Protein AF-A0A151LI01-F1 (afdb_monomer_lite)

Foldseek 3Di:
DVVPPDPDLPVVLLVLVLVLLVCCVPPNCPPVVSVVSVVSSVVRDDPVVVVVQVVCVVVVNHPSNVDDPDPCVVVPD

pLDDT: mean 87.04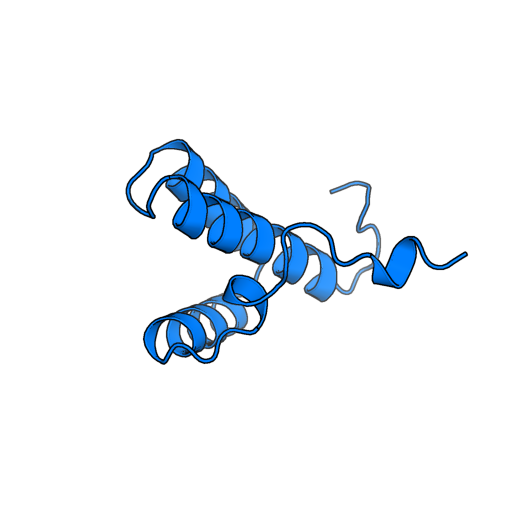, std 14.45, range [41.0, 97.25]

Structure (mmCIF, N/CA/C/O backbone):
data_AF-A0A151LI01-F1
#
_entry.id   AF-A0A151LI01-F1
#
loop_
_atom_site.group_PDB
_atom_site.id
_atom_site.type_symbol
_atom_site.label_atom_id
_atom_site.label_alt_id
_atom_site.label_comp_id
_atom_site.label_asym_id
_atom_site.label_entity_id
_atom_site.label_seq_id
_atom_site.pdbx_PDB_ins_code
_atom_site.Cartn_x
_atom_site.Cartn_y
_atom_site.Cartn_z
_atom_site.occupancy
_atom_site.B_iso_or_equiv
_atom_site.auth_seq_id
_atom_site.auth_comp_id
_a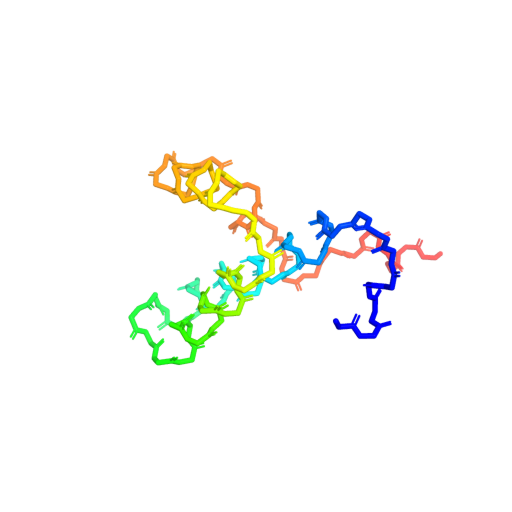tom_site.auth_asym_id
_atom_site.auth_atom_id
_atom_site.pdbx_PDB_model_num
ATOM 1 N N . ASP A 1 1 ? 2.562 -2.752 -14.040 1.00 80.50 1 ASP A N 1
ATOM 2 C CA . ASP A 1 1 ? 1.192 -2.196 -14.128 1.00 80.50 1 ASP A CA 1
ATOM 3 C C . ASP A 1 1 ? 1.215 -1.144 -15.228 1.00 80.50 1 ASP A C 1
ATOM 5 O O . ASP A 1 1 ? 2.117 -0.315 -15.173 1.00 80.50 1 ASP A O 1
ATOM 9 N N . PRO A 1 2 ? 0.320 -1.183 -16.231 1.00 88.12 2 PRO A N 1
ATOM 10 C CA . PRO A 1 2 ? 0.384 -0.285 -17.391 1.00 88.12 2 PRO A CA 1
ATOM 11 C C . PRO A 1 2 ? 0.350 1.210 -17.048 1.00 88.12 2 PRO A C 1
ATOM 13 O O . PRO A 1 2 ? 0.718 2.035 -17.874 1.00 88.12 2 PRO A O 1
ATOM 16 N N . ARG A 1 3 ? -0.066 1.572 -15.830 1.00 88.69 3 ARG A N 1
ATOM 17 C CA . ARG A 1 3 ? -0.065 2.956 -15.338 1.00 88.69 3 ARG A CA 1
ATOM 18 C C . ARG A 1 3 ? 1.320 3.439 -14.890 1.00 88.69 3 ARG A C 1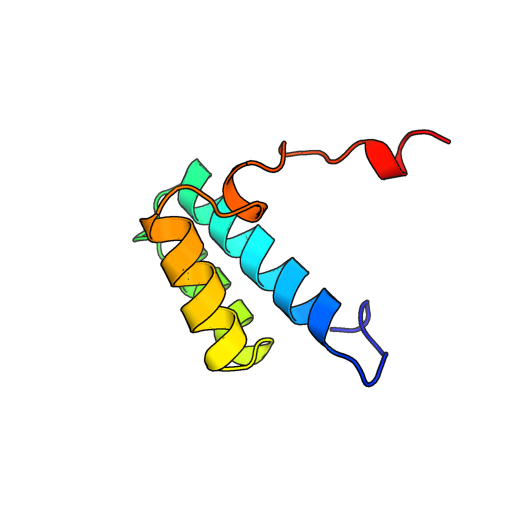
ATOM 20 O O . ARG A 1 3 ? 1.508 4.632 -14.693 1.00 88.69 3 ARG A O 1
ATOM 27 N N . PHE A 1 4 ? 2.282 2.529 -14.732 1.00 91.81 4 PHE A N 1
ATOM 28 C CA . PHE A 1 4 ? 3.631 2.799 -14.231 1.00 91.81 4 PHE A CA 1
ATOM 29 C C . PHE A 1 4 ? 4.683 2.175 -15.161 1.00 91.81 4 PHE A C 1
ATOM 31 O O . PHE A 1 4 ? 5.324 1.181 -14.824 1.00 91.81 4 PHE A O 1
ATOM 38 N N . LEU A 1 5 ? 4.837 2.751 -16.357 1.00 92.25 5 LEU A N 1
ATOM 39 C CA . LEU A 1 5 ? 5.784 2.284 -17.387 1.00 92.25 5 LEU A CA 1
ATOM 40 C C . LEU A 1 5 ? 7.218 2.806 -17.197 1.00 92.25 5 LEU A C 1
ATOM 42 O O . LEU A 1 5 ? 8.111 2.452 -17.959 1.00 92.25 5 LEU A O 1
ATOM 46 N N . GLN A 1 6 ? 7.435 3.671 -16.206 1.00 90.44 6 GLN A N 1
ATOM 47 C CA . GLN A 1 6 ? 8.739 4.270 -15.931 1.00 90.44 6 GLN A CA 1
ATOM 48 C C . GLN A 1 6 ? 9.684 3.251 -15.288 1.00 90.44 6 GLN A C 1
ATOM 50 O O . GLN A 1 6 ? 9.243 2.397 -14.526 1.00 90.44 6 GLN A O 1
ATOM 55 N N . ILE A 1 7 ? 10.993 3.370 -15.531 1.00 90.06 7 ILE A N 1
ATOM 56 C CA . ILE A 1 7 ? 11.998 2.503 -14.883 1.00 90.06 7 ILE A CA 1
ATOM 57 C C . ILE A 1 7 ? 11.931 2.656 -13.358 1.00 90.06 7 ILE A C 1
ATOM 59 O O . ILE A 1 7 ? 12.003 1.675 -12.624 1.00 90.06 7 ILE A O 1
ATOM 63 N N . ASN A 1 8 ? 11.734 3.886 -12.877 1.00 89.12 8 ASN A N 1
ATOM 64 C CA . ASN A 1 8 ? 11.512 4.137 -11.462 1.00 89.12 8 ASN A CA 1
ATOM 65 C C . ASN A 1 8 ? 10.118 3.639 -11.037 1.00 89.12 8 ASN A C 1
ATOM 67 O O . ASN A 1 8 ? 9.094 4.228 -11.392 1.00 89.12 8 ASN A O 1
ATOM 71 N N . GLN A 1 9 ? 10.096 2.569 -10.242 1.00 90.50 9 GLN A N 1
ATOM 72 C CA . GLN A 1 9 ? 8.881 1.913 -9.755 1.00 90.50 9 GLN A CA 1
ATOM 73 C C . GLN A 1 9 ? 8.390 2.439 -8.393 1.00 90.50 9 GLN A C 1
ATOM 75 O O . GLN A 1 9 ? 7.407 1.919 -7.870 1.00 90.50 9 GLN A O 1
ATOM 80 N N . TYR A 1 10 ? 8.990 3.501 -7.839 1.00 92.25 10 TYR A N 1
ATOM 81 C CA . TYR A 1 10 ? 8.599 4.068 -6.539 1.00 92.25 10 TYR A CA 1
ATOM 82 C C . TYR A 1 10 ? 7.094 4.373 -6.451 1.00 92.25 10 TYR A C 1
ATOM 84 O O . TYR A 1 10 ? 6.414 3.949 -5.519 1.00 92.25 10 TYR A O 1
ATOM 92 N N . ASN A 1 11 ? 6.537 5.021 -7.479 1.00 91.00 11 ASN A N 1
ATOM 93 C CA . ASN A 1 11 ? 5.110 5.358 -7.519 1.00 91.00 11 ASN A CA 1
ATOM 94 C C . ASN A 1 11 ? 4.206 4.117 -7.624 1.00 91.00 11 ASN A C 1
ATOM 96 O O . ASN A 1 11 ? 3.082 4.132 -7.124 1.00 91.00 11 ASN A O 1
ATOM 100 N N . HIS A 1 12 ? 4.684 3.042 -8.261 1.00 93.50 12 HIS A N 1
ATOM 101 C CA . HIS A 1 12 ? 3.944 1.784 -8.348 1.00 93.50 12 HIS A CA 1
ATOM 102 C C . HIS A 1 12 ? 3.898 1.088 -6.986 1.00 93.50 12 HIS A C 1
ATOM 104 O O . HIS A 1 12 ? 2.823 0.659 -6.564 1.00 93.50 12 HIS A O 1
ATOM 110 N N . CYS A 1 13 ? 5.037 1.034 -6.290 1.00 94.44 13 CYS A N 1
ATOM 111 C CA . CYS A 1 13 ? 5.137 0.543 -4.921 1.00 94.44 13 CYS A CA 1
ATOM 112 C C . CYS A 1 13 ? 4.209 1.331 -3.982 1.00 94.44 13 CYS A C 1
ATOM 114 O O . CYS A 1 13 ? 3.319 0.746 -3.360 1.00 94.44 13 CYS A O 1
ATOM 116 N N . ALA A 1 14 ? 4.326 2.664 -3.981 1.00 92.94 14 ALA A N 1
ATOM 117 C CA . ALA A 1 14 ? 3.512 3.560 -3.162 1.00 92.94 14 ALA A CA 1
ATOM 118 C C . ALA A 1 14 ? 2.020 3.322 -3.394 1.00 92.94 14 ALA A C 1
ATOM 120 O O . ALA A 1 14 ? 1.274 3.054 -2.457 1.00 92.94 14 ALA A O 1
ATOM 121 N N . TYR A 1 15 ? 1.595 3.297 -4.657 1.00 92.31 15 TYR A N 1
ATOM 122 C CA . TYR A 1 15 ? 0.208 3.028 -5.011 1.00 92.31 15 TYR A CA 1
ATOM 123 C C . TYR A 1 15 ? -0.302 1.680 -4.476 1.00 92.31 15 TYR A C 1
ATOM 125 O O . TYR A 1 15 ? -1.421 1.601 -3.966 1.00 92.31 15 TYR A O 1
ATOM 133 N N . ARG A 1 16 ? 0.488 0.604 -4.595 1.00 95.12 16 ARG A N 1
ATOM 134 C CA . ARG A 1 16 ? 0.087 -0.723 -4.100 1.00 95.12 16 ARG A CA 1
ATOM 135 C C . ARG A 1 16 ? -0.051 -0.745 -2.590 1.00 95.12 16 ARG A C 1
ATOM 137 O O . ARG A 1 16 ? -1.034 -1.290 -2.093 1.00 95.12 16 ARG A O 1
ATOM 144 N N . TYR A 1 17 ? 0.886 -0.126 -1.888 1.00 95.44 17 TYR A N 1
ATOM 145 C CA . TYR A 1 17 ? 0.859 -0.085 -0.438 1.00 95.44 17 TYR A CA 1
ATOM 146 C C . TYR A 1 17 ? -0.293 0.777 0.095 1.00 95.44 17 TYR A C 1
ATOM 148 O O . TYR A 1 17 ? -1.000 0.346 0.999 1.00 95.44 17 TYR A O 1
ATOM 156 N N . THR A 1 18 ? -0.616 1.911 -0.544 1.00 93.69 18 THR A N 1
ATOM 157 C CA . THR A 1 18 ? -1.820 2.693 -0.194 1.00 93.69 18 THR A CA 1
ATOM 158 C C . THR A 1 18 ? -3.102 1.867 -0.314 1.00 93.69 18 THR A C 1
ATOM 160 O O . THR A 1 18 ? -3.997 1.986 0.521 1.00 93.69 18 THR A O 1
ATOM 163 N N . LEU A 1 19 ? -3.219 1.016 -1.343 1.00 92.81 19 LEU A N 1
ATOM 164 C CA . LEU A 1 19 ? -4.382 0.132 -1.487 1.00 92.81 19 LEU A CA 1
ATOM 165 C C . LEU A 1 19 ? -4.475 -0.890 -0.352 1.00 92.81 19 LEU A C 1
ATOM 167 O O . LEU A 1 19 ? -5.584 -1.229 0.063 1.00 92.81 19 LEU A O 1
ATOM 171 N N . PHE A 1 20 ? -3.334 -1.384 0.131 1.00 95.25 20 PHE A N 1
ATOM 172 C CA . PHE A 1 20 ? -3.284 -2.240 1.306 1.00 95.25 20 PHE A CA 1
ATOM 173 C C . PHE A 1 20 ? -3.708 -1.479 2.567 1.00 95.25 20 PHE A C 1
ATOM 175 O O . PHE A 1 20 ? -4.669 -1.912 3.193 1.00 95.25 20 PHE A O 1
ATOM 182 N N . CYS A 1 21 ? -3.097 -0.329 2.874 1.00 93.50 21 CYS A N 1
ATOM 183 C CA . CYS A 1 21 ? -3.458 0.526 4.015 1.00 93.50 21 CYS A CA 1
ATOM 184 C C . CYS A 1 21 ? -4.958 0.832 4.053 1.00 93.50 21 CYS A C 1
ATOM 186 O O . CYS A 1 21 ? -5.632 0.649 5.066 1.00 93.50 21 CYS A O 1
ATOM 188 N N . ARG A 1 22 ? -5.524 1.217 2.905 1.00 91.25 22 ARG A N 1
ATOM 189 C CA . ARG A 1 22 ? -6.960 1.468 2.780 1.00 91.25 22 ARG A CA 1
ATOM 190 C C . ARG A 1 22 ? -7.795 0.217 3.053 1.00 91.25 22 ARG A C 1
ATOM 192 O O . ARG A 1 22 ? -8.777 0.291 3.783 1.00 91.25 22 ARG A O 1
ATOM 199 N N . CYS A 1 23 ? -7.415 -0.924 2.477 1.00 93.62 23 CYS A N 1
ATOM 200 C CA . CYS A 1 23 ? -8.108 -2.190 2.715 1.00 93.62 23 CYS A CA 1
ATOM 201 C C . CYS A 1 23 ? -8.059 -2.576 4.198 1.00 93.62 23 CYS A C 1
ATOM 203 O O . CYS A 1 23 ? -9.088 -2.911 4.774 1.00 93.62 23 CYS A O 1
ATOM 205 N N . ALA A 1 24 ? -6.878 -2.486 4.809 1.00 93.44 24 ALA A N 1
ATOM 206 C CA . ALA A 1 24 ? -6.647 -2.765 6.217 1.00 93.44 24 ALA A CA 1
ATOM 207 C C . ALA A 1 24 ? -7.510 -1.881 7.125 1.00 93.44 24 ALA A C 1
ATOM 209 O O . ALA A 1 24 ? -8.114 -2.383 8.068 1.00 93.44 24 ALA A O 1
ATOM 210 N N . ARG A 1 25 ? -7.640 -0.589 6.798 1.00 89.50 25 ARG A N 1
ATOM 211 C CA . ARG A 1 25 ? -8.509 0.351 7.517 1.00 89.50 25 ARG A CA 1
ATOM 212 C C . ARG A 1 25 ? -9.996 0.004 7.397 1.00 89.50 25 ARG A C 1
ATOM 214 O O . ARG A 1 25 ? -10.723 0.131 8.373 1.00 89.50 25 ARG A O 1
ATOM 221 N N . GLU A 1 26 ? -10.455 -0.394 6.209 1.00 90.38 26 GLU A N 1
ATOM 222 C CA . GLU A 1 26 ? -11.876 -0.671 5.941 1.00 90.38 26 GLU A CA 1
ATOM 223 C C . GLU A 1 26 ? -12.328 -2.062 6.428 1.00 90.38 26 GLU A C 1
ATOM 225 O O . GLU A 1 26 ? -13.452 -2.211 6.900 1.00 90.38 26 GLU A O 1
ATOM 230 N N . LEU A 1 27 ? -11.482 -3.088 6.279 1.00 93.06 27 LEU A N 1
ATOM 231 C CA . LEU A 1 27 ? -11.852 -4.503 6.448 1.00 93.06 27 LEU A CA 1
ATOM 232 C C . LEU A 1 27 ? -11.020 -5.248 7.504 1.00 93.06 27 LEU A C 1
ATOM 234 O O . LEU A 1 27 ? -11.351 -6.386 7.835 1.00 93.06 27 LEU A O 1
ATOM 238 N N . GLY A 1 28 ? -9.944 -4.643 8.006 1.00 91.56 28 GLY A N 1
ATOM 239 C CA . GLY A 1 28 ? -8.949 -5.297 8.854 1.00 91.56 28 GLY A CA 1
ATOM 240 C C . GLY A 1 28 ? -7.832 -5.978 8.055 1.00 91.56 28 GLY A C 1
ATOM 241 O O . GLY A 1 28 ? -8.040 -6.502 6.958 1.00 91.56 28 GLY A O 1
ATOM 242 N N . GLU A 1 29 ? -6.623 -5.993 8.618 1.00 92.25 29 GLU A N 1
ATOM 243 C CA . GLU A 1 29 ? -5.422 -6.559 7.978 1.00 92.25 29 GLU A CA 1
ATOM 244 C C . GLU A 1 29 ? -5.532 -8.062 7.711 1.00 92.25 29 GLU A C 1
ATOM 246 O O . GLU A 1 29 ? -5.040 -8.560 6.696 1.00 92.25 29 GLU A O 1
ATOM 251 N N . ASP A 1 30 ? -6.244 -8.779 8.579 1.00 94.12 30 ASP A N 1
ATOM 252 C CA . ASP A 1 30 ? -6.414 -10.222 8.466 1.00 94.12 30 ASP A CA 1
ATOM 253 C C . ASP A 1 30 ? -7.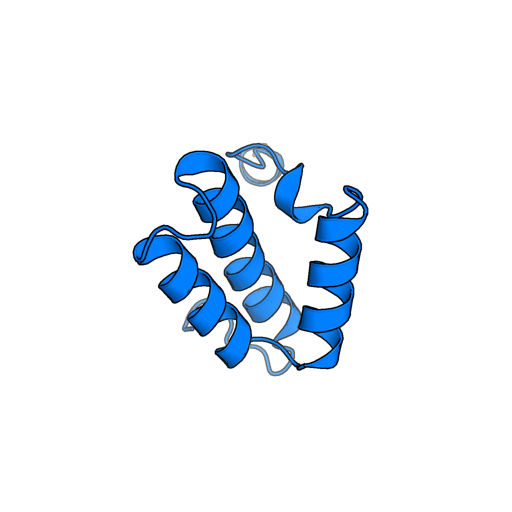364 -10.668 7.357 1.00 94.12 30 ASP A C 1
ATOM 255 O O . ASP A 1 30 ? -7.351 -11.847 6.976 1.00 94.12 30 ASP A O 1
ATOM 259 N N . HIS A 1 31 ? -8.158 -9.742 6.814 1.00 96.62 31 HIS A N 1
ATOM 260 C CA . HIS A 1 31 ? -9.117 -10.040 5.767 1.00 96.62 31 HIS A CA 1
ATOM 261 C C . HIS A 1 31 ? -8.386 -10.559 4.507 1.00 96.62 31 HIS A C 1
ATOM 263 O O . HIS A 1 31 ? -7.449 -9.908 4.030 1.00 96.62 31 HIS A O 1
ATOM 269 N N . PRO A 1 32 ? -8.817 -11.678 3.882 1.00 97.00 32 PRO A N 1
ATOM 270 C CA . PRO A 1 32 ? -8.111 -12.289 2.745 1.00 97.00 32 PRO A CA 1
ATOM 271 C C . PRO A 1 32 ? -7.826 -11.321 1.586 1.00 97.00 32 PRO A C 1
ATOM 273 O O . PRO A 1 32 ? -6.760 -11.350 0.973 1.00 97.00 32 PRO A O 1
ATOM 276 N N . ARG A 1 33 ? -8.761 -10.400 1.318 1.00 94.00 33 ARG A N 1
ATOM 277 C CA . ARG A 1 33 ? -8.584 -9.334 0.318 1.00 94.00 33 ARG A CA 1
ATOM 278 C C . ARG A 1 33 ? -7.406 -8.409 0.640 1.00 94.00 33 ARG A C 1
ATOM 280 O O . ARG A 1 33 ? -6.720 -7.989 -0.288 1.00 94.00 33 ARG A O 1
ATOM 287 N N . CYS A 1 34 ? -7.186 -8.079 1.909 1.00 95.25 34 CYS A N 1
ATOM 288 C CA . CYS A 1 34 ? -6.132 -7.158 2.329 1.00 95.25 34 CYS A CA 1
ATOM 289 C C . CYS A 1 34 ? -4.776 -7.856 2.362 1.00 95.25 34 CYS A C 1
ATOM 291 O O . CYS A 1 34 ? -3.818 -7.297 1.835 1.00 95.25 34 CYS A O 1
ATOM 293 N N . LYS A 1 35 ? -4.732 -9.126 2.786 1.00 97.25 35 LYS A N 1
ATOM 294 C CA . LYS A 1 35 ? -3.563 -10.004 2.595 1.00 97.25 35 LYS A CA 1
ATOM 295 C C . LYS A 1 35 ? -3.142 -10.077 1.126 1.00 97.25 35 LYS A C 1
ATOM 297 O O . LYS A 1 35 ? -1.962 -9.960 0.810 1.00 97.25 35 LYS A O 1
ATOM 302 N N . PHE A 1 36 ? -4.105 -10.168 0.206 1.00 97.00 36 PHE A N 1
ATOM 303 C CA . PHE A 1 36 ? -3.809 -10.122 -1.225 1.00 97.00 36 PHE A CA 1
ATOM 304 C C . PHE A 1 36 ? -3.307 -8.747 -1.703 1.00 97.00 36 PHE A C 1
ATOM 306 O O . PHE A 1 36 ? -2.429 -8.693 -2.562 1.00 97.00 36 PHE A O 1
ATOM 313 N N . GLN A 1 37 ? -3.813 -7.626 -1.171 1.00 96.31 37 GLN A N 1
ATOM 314 C CA . GLN A 1 37 ? -3.243 -6.309 -1.503 1.00 96.31 37 GLN A CA 1
ATOM 315 C C . GLN A 1 37 ? -1.812 -6.161 -0.978 1.00 96.31 37 GLN A C 1
ATOM 317 O O . GLN A 1 37 ? -0.967 -5.661 -1.717 1.00 96.31 37 GLN A O 1
ATOM 322 N N . TYR A 1 38 ? -1.530 -6.652 0.231 1.00 96.81 38 TYR A N 1
ATOM 323 C CA . TYR A 1 38 ? -0.185 -6.646 0.803 1.00 96.81 38 TYR A CA 1
ATOM 324 C C . TYR A 1 38 ? 0.790 -7.502 -0.018 1.00 96.81 38 TYR A C 1
ATOM 326 O O . TYR A 1 38 ? 1.884 -7.066 -0.364 1.00 96.81 38 TYR A O 1
ATOM 334 N N . TYR A 1 39 ? 0.355 -8.680 -0.466 1.00 97.19 39 TYR A N 1
ATOM 335 C CA . TYR A 1 39 ? 1.137 -9.495 -1.399 1.00 97.19 39 TYR A CA 1
ATOM 336 C C . TYR A 1 39 ? 1.478 -8.737 -2.697 1.00 97.19 39 TYR A C 1
ATOM 338 O O . TYR A 1 39 ? 2.585 -8.823 -3.225 1.00 97.19 39 TYR A O 1
ATOM 346 N N . ARG A 1 40 ? 0.554 -7.919 -3.214 1.00 96.50 40 ARG A N 1
ATOM 347 C CA . ARG A 1 40 ? 0.821 -7.095 -4.403 1.00 96.50 40 ARG A CA 1
ATOM 348 C C . ARG A 1 40 ? 1.760 -5.923 -4.128 1.00 96.50 40 ARG A C 1
ATOM 350 O O . ARG A 1 40 ? 2.436 -5.506 -5.068 1.00 96.50 40 ARG A O 1
ATOM 357 N N . SER A 1 41 ? 1.805 -5.384 -2.907 1.00 96.12 41 SER A N 1
ATOM 358 C CA . SER A 1 41 ? 2.852 -4.427 -2.529 1.00 96.12 41 SER A CA 1
ATOM 359 C C . SER A 1 41 ? 4.209 -5.110 -2.403 1.00 96.12 41 SER A C 1
ATOM 361 O O . SER A 1 41 ? 5.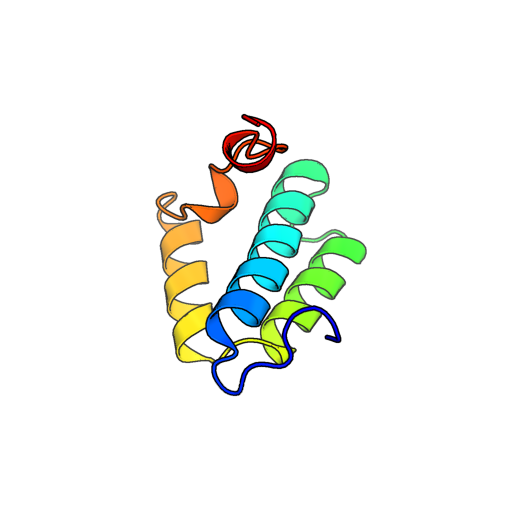169 -4.572 -2.934 1.00 96.12 41 SER A O 1
ATOM 363 N N . GLN A 1 42 ? 4.281 -6.330 -1.860 1.00 96.44 42 GLN A N 1
ATOM 364 C CA . GLN A 1 42 ? 5.512 -7.142 -1.826 1.00 96.44 42 GLN A CA 1
ATOM 365 C C . GLN A 1 42 ? 6.123 -7.382 -3.208 1.00 96.44 42 GLN A C 1
ATOM 367 O O . GLN A 1 42 ? 7.337 -7.358 -3.353 1.00 96.44 42 GLN A O 1
ATOM 372 N N . ILE A 1 43 ? 5.297 -7.552 -4.242 1.00 95.25 43 ILE A N 1
ATOM 373 C CA . ILE A 1 43 ? 5.789 -7.687 -5.623 1.00 95.25 43 ILE A CA 1
ATOM 374 C C . ILE A 1 43 ? 6.290 -6.350 -6.197 1.00 95.25 43 ILE A C 1
ATOM 376 O O . ILE A 1 43 ? 7.164 -6.337 -7.061 1.00 95.25 43 ILE A O 1
ATOM 380 N N . ALA A 1 44 ? 5.692 -5.226 -5.796 1.00 94.75 44 ALA A N 1
ATOM 381 C CA . ALA A 1 44 ? 5.956 -3.920 -6.403 1.00 94.75 44 ALA A CA 1
ATOM 382 C C . ALA A 1 44 ? 7.059 -3.114 -5.701 1.00 94.75 44 ALA A C 1
ATOM 384 O O . ALA A 1 44 ? 7.621 -2.213 -6.320 1.00 94.75 44 ALA A O 1
ATOM 385 N N . CYS A 1 45 ? 7.324 -3.405 -4.431 1.00 95.06 45 CYS A N 1
ATOM 386 C CA . CYS A 1 45 ? 8.239 -2.674 -3.563 1.00 95.06 45 CYS A CA 1
ATOM 387 C C . CYS A 1 45 ? 9.547 -3.431 -3.343 1.00 95.06 45 CYS A C 1
ATOM 389 O O . CYS A 1 45 ? 9.594 -4.657 -3.447 1.00 95.06 45 CYS A O 1
ATOM 391 N N . THR A 1 46 ? 10.607 -2.706 -2.987 1.00 95.12 46 THR A N 1
ATOM 392 C CA . THR A 1 46 ? 11.789 -3.335 -2.382 1.00 95.12 46 THR A CA 1
ATOM 393 C C . THR A 1 46 ? 11.495 -3.720 -0.928 1.00 95.12 46 THR A C 1
ATOM 395 O O . THR A 1 46 ? 10.567 -3.188 -0.317 1.00 95.12 46 THR A O 1
ATOM 398 N N . ALA A 1 47 ? 12.284 -4.642 -0.364 1.00 94.94 47 ALA A N 1
ATOM 399 C CA . ALA A 1 47 ? 12.139 -5.045 1.038 1.00 94.94 47 ALA A CA 1
ATOM 400 C C . ALA A 1 47 ? 12.325 -3.855 1.997 1.00 94.94 47 ALA A C 1
ATOM 402 O O . ALA A 1 47 ? 11.479 -3.636 2.851 1.00 94.94 47 ALA A O 1
ATOM 403 N N . GLU A 1 48 ? 13.351 -3.031 1.766 1.00 95.50 48 GLU A N 1
ATOM 404 C CA . GLU A 1 48 ? 13.633 -1.810 2.538 1.00 95.50 48 GLU A CA 1
ATOM 405 C C . GLU A 1 48 ? 12.442 -0.839 2.552 1.00 95.50 48 GLU A C 1
ATOM 407 O O . GLU A 1 48 ? 12.018 -0.389 3.609 1.00 95.50 48 GLU A O 1
ATOM 412 N N . GLN A 1 49 ? 11.827 -0.577 1.389 1.00 93.75 49 GLN A N 1
ATOM 413 C CA . GLN A 1 49 ? 10.652 0.301 1.305 1.00 93.75 49 GLN A CA 1
ATOM 414 C C . GLN A 1 49 ? 9.468 -0.230 2.113 1.00 93.75 49 GLN A C 1
ATOM 416 O O . GLN A 1 49 ? 8.715 0.553 2.688 1.00 93.75 49 GLN A O 1
ATOM 421 N N . LEU A 1 50 ? 9.274 -1.549 2.116 1.00 95.31 50 LEU A N 1
ATOM 422 C CA . LEU A 1 50 ? 8.198 -2.174 2.873 1.00 95.31 50 LEU A CA 1
ATOM 423 C C . LEU A 1 50 ? 8.460 -2.146 4.368 1.00 95.31 50 LEU A C 1
ATOM 425 O O . LEU A 1 50 ? 7.556 -1.767 5.102 1.00 95.31 50 LEU A O 1
ATOM 429 N N . GLU A 1 51 ? 9.671 -2.492 4.796 1.00 96.38 51 GLU A N 1
ATOM 430 C CA . GLU A 1 51 ? 10.075 -2.426 6.200 1.00 96.38 51 GLU A CA 1
ATOM 431 C C . GLU A 1 51 ? 9.905 -1.006 6.739 1.00 96.38 51 GLU A C 1
ATOM 433 O O . GLU A 1 51 ? 9.207 -0.819 7.732 1.00 96.38 51 GLU A O 1
ATOM 438 N N . ASP A 1 52 ? 10.413 0.005 6.029 1.00 95.38 52 ASP A N 1
ATOM 439 C CA . ASP A 1 52 ? 10.258 1.410 6.409 1.00 95.38 52 ASP A CA 1
ATOM 440 C C . ASP A 1 52 ? 8.787 1.816 6.547 1.00 95.38 52 ASP A C 1
ATOM 442 O O . ASP A 1 52 ? 8.399 2.551 7.463 1.00 95.38 52 ASP A O 1
ATOM 446 N N . TRP A 1 53 ? 7.936 1.395 5.613 1.00 94.50 53 TRP A N 1
ATOM 447 C CA . TRP A 1 53 ? 6.525 1.763 5.642 1.00 94.50 53 TRP A CA 1
ATOM 448 C C . TRP A 1 53 ? 5.752 1.008 6.716 1.00 94.50 53 TRP A C 1
ATOM 450 O O . TRP A 1 53 ? 4.949 1.638 7.406 1.00 94.50 53 TRP A O 1
ATOM 460 N N . ASP A 1 54 ? 6.023 -0.280 6.912 1.00 94.69 54 ASP A N 1
ATOM 461 C CA . ASP A 1 54 ? 5.422 -1.094 7.967 1.00 94.69 54 ASP A CA 1
ATOM 462 C C . ASP A 1 54 ? 5.826 -0.563 9.353 1.00 94.69 54 ASP A C 1
ATOM 464 O O . ASP A 1 54 ? 4.964 -0.390 10.217 1.00 94.69 54 ASP A O 1
ATOM 468 N N . ASP A 1 55 ? 7.086 -0.166 9.535 1.00 96.06 55 ASP A N 1
ATOM 469 C CA . ASP A 1 55 ? 7.579 0.526 10.729 1.00 96.06 55 ASP A CA 1
ATOM 470 C C . ASP A 1 55 ? 6.820 1.828 10.995 1.00 96.06 55 ASP A C 1
ATOM 472 O O . ASP A 1 55 ? 6.399 2.113 12.121 1.00 96.06 55 ASP A O 1
ATOM 476 N N . ASN A 1 56 ? 6.635 2.644 9.956 1.00 93.62 56 ASN A N 1
ATOM 477 C CA . ASN A 1 56 ? 5.873 3.885 10.058 1.00 93.62 56 ASN A CA 1
ATOM 478 C C . ASN A 1 56 ? 4.391 3.621 10.365 1.00 93.62 56 ASN A C 1
ATOM 480 O O . ASN A 1 56 ? 3.764 4.420 11.062 1.00 93.62 56 ASN A O 1
ATOM 484 N N . ARG A 1 57 ? 3.811 2.514 9.882 1.00 92.94 57 ARG A N 1
ATOM 485 C CA . ARG A 1 57 ? 2.434 2.121 10.227 1.00 92.94 57 ARG A CA 1
ATOM 486 C C . ARG A 1 57 ? 2.331 1.701 11.686 1.00 92.94 57 ARG A C 1
ATOM 488 O O . ARG A 1 57 ? 1.442 2.181 12.381 1.00 92.94 57 ARG A O 1
ATOM 495 N N . GLN A 1 58 ? 3.274 0.899 12.179 1.00 92.00 58 GLN A N 1
ATOM 496 C CA . GLN A 1 58 ? 3.327 0.499 13.591 1.00 92.00 58 GLN A CA 1
ATOM 497 C C . GLN A 1 58 ? 3.493 1.705 14.528 1.00 92.00 58 GLN A C 1
ATOM 499 O O . GLN A 1 58 ? 2.883 1.751 15.594 1.00 92.00 58 GLN A O 1
ATOM 504 N N . LYS A 1 59 ? 4.267 2.714 14.110 1.00 94.06 59 LYS A N 1
ATOM 505 C CA . LYS A 1 59 ? 4.444 3.985 14.837 1.00 94.06 59 LYS A CA 1
ATOM 506 C C . LYS A 1 59 ? 3.241 4.934 14.713 1.00 94.06 59 LYS A C 1
ATOM 508 O O . LYS A 1 59 ? 3.206 5.953 15.398 1.00 94.06 59 LYS A O 1
ATOM 513 N N . GLY A 1 60 ? 2.268 4.635 13.847 1.00 89.25 60 GLY A N 1
ATOM 514 C CA . GLY A 1 60 ? 1.120 5.504 13.568 1.00 89.25 60 GLY A CA 1
ATOM 515 C C . GLY A 1 60 ? 1.465 6.770 12.773 1.00 89.25 60 GLY A C 1
ATOM 516 O O . GLY A 1 60 ? 0.675 7.711 12.740 1.00 89.25 60 GLY A O 1
ATOM 517 N N . THR A 1 61 ? 2.638 6.818 12.137 1.00 90.06 61 THR A N 1
ATOM 518 C CA . THR A 1 61 ? 3.157 7.974 11.385 1.00 90.06 61 THR A CA 1
ATOM 519 C C . THR A 1 61 ? 3.074 7.794 9.869 1.00 90.06 61 THR A C 1
ATOM 521 O O . THR A 1 61 ? 3.479 8.681 9.116 1.00 90.06 61 THR A O 1
ATOM 524 N N . CYS A 1 62 ? 2.557 6.662 9.388 1.00 87.56 62 CYS A N 1
ATOM 525 C CA . CYS A 1 62 ? 2.473 6.387 7.960 1.00 87.56 62 CYS A CA 1
ATOM 526 C C . CYS A 1 62 ? 1.483 7.323 7.251 1.00 87.56 62 CYS A C 1
ATOM 528 O O . CYS A 1 62 ? 0.274 7.303 7.497 1.00 87.56 62 CYS A O 1
ATOM 530 N N . ALA A 1 63 ? 1.990 8.099 6.289 1.00 85.69 63 ALA A N 1
ATOM 531 C CA . ALA A 1 63 ? 1.164 8.978 5.466 1.00 85.69 63 ALA A CA 1
ATOM 532 C C . ALA A 1 63 ? 0.053 8.199 4.738 1.00 85.69 63 ALA A C 1
ATOM 534 O O . ALA A 1 63 ? -1.059 8.696 4.610 1.00 85.69 63 ALA A O 1
ATOM 535 N N . MET A 1 64 ? 0.311 6.952 4.335 1.00 85.88 64 MET A N 1
ATOM 536 C CA . MET A 1 64 ? -0.634 6.137 3.563 1.00 85.88 64 MET A CA 1
ATOM 537 C C . MET A 1 64 ? -1.893 5.727 4.337 1.00 85.88 64 MET A C 1
ATOM 539 O O . MET A 1 64 ? -2.935 5.536 3.712 1.00 85.88 64 MET A O 1
ATOM 543 N N . ASP A 1 65 ? -1.828 5.643 5.670 1.00 83.12 65 ASP A N 1
ATOM 544 C CA . ASP A 1 65 ? -2.996 5.374 6.523 1.00 83.12 65 ASP A CA 1
ATOM 545 C C . ASP A 1 65 ? -3.853 6.630 6.754 1.00 83.12 65 ASP A C 1
ATOM 547 O O . ASP A 1 65 ? -5.071 6.540 6.945 1.00 83.12 65 ASP A O 1
ATOM 551 N N . THR A 1 66 ? -3.227 7.812 6.705 1.00 74.94 66 THR A N 1
ATOM 552 C CA . THR A 1 66 ? -3.876 9.109 6.968 1.00 74.94 66 THR A CA 1
ATOM 553 C C . THR A 1 66 ? -4.481 9.749 5.722 1.00 74.94 66 THR A C 1
ATOM 555 O O . THR A 1 66 ? -5.290 10.673 5.843 1.00 74.94 66 THR A O 1
ATOM 558 N N . LEU A 1 67 ? -4.147 9.259 4.520 1.00 64.75 67 LEU A N 1
ATOM 559 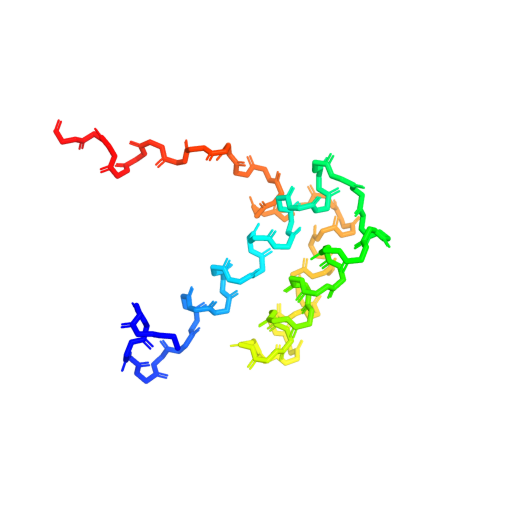C CA . LEU A 1 67 ? -4.717 9.799 3.292 1.00 64.75 67 LEU A CA 1
ATOM 560 C C . LEU A 1 67 ? -6.253 9.635 3.289 1.00 64.75 67 LEU A C 1
ATOM 562 O O . LEU A 1 67 ? -6.772 8.526 3.501 1.00 64.75 67 LEU A O 1
ATOM 566 N N . PRO A 1 68 ? -7.007 10.722 3.031 1.00 61.03 68 PRO A N 1
ATOM 567 C CA . PRO A 1 68 ? -8.446 10.627 2.840 1.00 61.03 68 PRO A CA 1
ATOM 568 C C . PRO A 1 68 ? -8.742 9.768 1.603 1.00 61.03 68 PRO A C 1
ATOM 570 O O . PRO A 1 68 ? -7.988 9.797 0.630 1.00 61.03 68 PRO A O 1
ATOM 573 N N . ASP A 1 69 ? -9.870 9.045 1.606 1.00 57.09 69 ASP A N 1
ATOM 574 C CA . ASP A 1 69 ? -10.288 8.118 0.529 1.00 57.09 69 ASP A CA 1
ATOM 575 C C . ASP A 1 69 ? -10.307 8.732 -0.881 1.00 57.09 69 ASP A C 1
ATOM 577 O O . ASP A 1 69 ? -10.390 8.015 -1.885 1.00 57.09 69 ASP A O 1
ATOM 581 N N . LYS A 1 70 ? -10.250 10.064 -0.957 1.00 52.47 70 LYS A N 1
ATOM 582 C CA . LYS A 1 70 ? -10.114 10.860 -2.168 1.00 52.47 70 LYS A CA 1
ATOM 583 C C . LYS A 1 70 ? -9.109 11.975 -1.892 1.00 52.47 70 LYS A C 1
ATOM 585 O O . LYS A 1 70 ? -9.467 13.000 -1.313 1.00 52.47 70 LYS A O 1
ATOM 590 N N . LEU A 1 71 ? -7.869 11.821 -2.353 1.00 55.41 71 LEU A N 1
ATOM 591 C CA . LEU A 1 71 ? -7.000 12.976 -2.553 1.00 55.41 71 LEU A CA 1
ATOM 592 C C . LEU A 1 71 ? -7.613 13.795 -3.703 1.00 55.41 71 LEU A C 1
ATOM 594 O O . LEU A 1 71 ? -7.324 13.580 -4.877 1.00 55.41 71 LEU A O 1
ATOM 598 N N . THR A 1 72 ? -8.526 14.715 -3.383 1.00 54.91 72 THR A N 1
ATOM 599 C CA . THR A 1 72 ? -9.163 15.604 -4.370 1.00 54.91 72 THR A CA 1
ATOM 600 C C . THR A 1 72 ? -8.189 16.640 -4.932 1.00 54.91 72 THR A C 1
ATOM 602 O O . THR A 1 72 ? -8.578 17.451 -5.763 1.00 54.91 72 THR A O 1
ATOM 605 N N . ALA A 1 73 ? -6.911 16.591 -4.538 1.00 55.59 73 ALA A N 1
ATOM 606 C CA . ALA A 1 73 ? -5.840 17.410 -5.094 1.00 55.59 73 ALA A CA 1
ATOM 607 C C . ALA A 1 73 ? -5.762 17.314 -6.629 1.00 55.59 73 ALA A C 1
ATOM 609 O O . ALA A 1 73 ? -5.486 18.314 -7.276 1.00 55.59 73 ALA A O 1
ATOM 610 N N . HIS A 1 74 ? -6.079 16.153 -7.215 1.00 48.44 74 HIS A N 1
ATOM 611 C CA . HIS A 1 74 ? -6.127 15.960 -8.674 1.00 48.44 74 HIS A CA 1
ATOM 612 C C . HIS A 1 74 ? -7.484 16.326 -9.310 1.00 48.44 74 HIS A C 1
ATOM 614 O O . HIS A 1 74 ? -7.606 16.325 -10.529 1.00 48.44 74 HIS A O 1
ATOM 620 N N . LEU A 1 75 ? -8.512 16.584 -8.491 1.00 46.25 75 LEU A N 1
ATOM 621 C CA . LEU A 1 75 ? -9.862 16.992 -8.912 1.00 46.25 75 LEU A CA 1
ATOM 622 C C . LEU A 1 75 ? -10.070 18.511 -8.832 1.00 46.25 75 LEU A C 1
ATOM 624 O O . LEU A 1 75 ? -11.115 19.001 -9.247 1.00 46.25 75 LEU A O 1
ATOM 628 N N . ARG A 1 76 ? -9.092 19.255 -8.303 1.00 50.06 76 ARG A N 1
ATOM 629 C CA . ARG A 1 76 ? -9.015 20.710 -8.449 1.00 50.06 76 ARG A CA 1
ATOM 630 C C . ARG A 1 76 ? -8.462 21.015 -9.845 1.00 50.06 76 ARG A C 1
ATOM 632 O O . ARG A 1 76 ? -7.275 21.293 -9.984 1.00 50.06 76 ARG A O 1
ATOM 639 N N . GLN A 1 77 ? -9.300 20.831 -10.864 1.00 41.00 77 GLN A N 1
ATOM 640 C CA . GLN A 1 77 ? -9.127 21.504 -12.153 1.00 41.00 77 GLN A CA 1
ATOM 641 C C . GLN A 1 77 ? -9.654 22.931 -12.034 1.00 41.00 77 GLN A C 1
ATOM 643 O O . GLN A 1 77 ? -10.685 23.105 -11.342 1.00 41.00 77 GLN A O 1
#

Secondary structure (DSSP, 8-state):
-TT--SS--HHHHHHHHHHHHHHHHHH-TTSHHHHHHHHHHHHHS-HHHHHHHHHHHHTT--HHHHS-S--GGGT--

InterPro domains:
  IPR036549 Cytochrome c oxidase subunit 6B/Cytochrome c oxidase assembly factor 6-like superfamily [G3DSA:1.10.10.140] (1-65)
  IPR036549 Cytochrome c oxidase subunit 6B/Cytochrome c oxidase assembly factor 6-like superfamily [SSF47694] (1-65)
  IPR048280 Cytochrome oxidase c subunit VIb-like [PF02297] (2-62)

Organism: Plasmodium reichenowi (NCBI:txid5854)

Sequence (77 aa):
DPRFLQINQYNHCAYRYTLFCRCARELGEDHPRCKFQYYRSQIACTAEQLEDWDDNRQKGTCAMDTLPDKLTAHLRQ

Radius of gyration: 12.77 Å; chains: 1; bounding box: 26×34×32 Å